Protein AF-W2KHG2-F1 (afdb_monomer)

Solvent-accessible surface area (backbone atoms only — not comparable to full-atom values): 5785 Å² total; per-residue (Å²): 134,86,83,79,80,75,82,76,84,76,80,88,86,81,88,85,93,70,97,40,63,65,64,56,51,54,30,58,75,68,75,44,72,51,58,82,79,72,37,90,54,38,94,74,46,86,51,35,43,76,86,68,66,58,58,51,59,65,42,84,40,82,42,90,99,68,50,78,42,81,41,73,74,55,92,82,61,95,87,65,73,53,121

Secondary structure (DSSP, 8-state):
-----------S------S-HHHHHHHHHTT-PPPTTTSTTGGG-TT-TTTTT----EEEEEETTTEEEEEESS---TT----

Organism: Phytophthora nicotianae (NCBI:txid4792)

Mean predicted aligned error: 12.09 Å

Nearest PDB structures (foldseek):
  6kqp-assembly1_A  TM=9.579E-01  e=5.297E-02  Homo sapiens
  8fbh-assembly1_A  TM=9.342E-01  e=1.031E-01  Mus musculus
  6j9j-assembly1_A  TM=6.490E-01  e=2.229E-02  Homo sapiens
  8fbg-assembly1_A  TM=6.351E-01  e=3.797E-02  Mus musculus
  5lsy-assembly1_A  TM=5.381E-01  e=3.797E-02  Homo sapiens

pLDDT: mean 74.62, std 22.89, range [31.09, 96.81]

Sequence (83 aa):
MKQFKLDAFRIPGTTDSHDSRGNQRQQFFTQTECVLDHCSTGHKCGNQRMQQGVQAALALDSTPGKGIALMADDLIEKGEFVA

Structure (mmCIF, N/CA/C/O backbone):
data_AF-W2KHG2-F1
#
_entry.id   AF-W2KHG2-F1
#
loop_
_atom_site.group_PDB
_atom_site.id
_atom_site.type_symbol
_atom_site.label_atom_id
_atom_site.label_alt_id
_atom_site.label_comp_id
_atom_site.label_asym_id
_atom_site.label_entity_id
_atom_site.label_seq_id
_atom_site.pdbx_PDB_ins_code
_atom_site.Cartn_x
_atom_site.Cartn_y
_atom_site.Cartn_z
_atom_site.occupancy
_atom_site.B_iso_or_equiv
_atom_site.auth_seq_id
_atom_site.auth_comp_id
_atom_site.auth_asym_id
_atom_site.auth_atom_id
_atom_site.pdbx_PDB_model_num
ATOM 1 N N . MET A 1 1 ? 37.021 7.918 9.750 1.00 38.84 1 MET A N 1
ATOM 2 C CA . MET A 1 1 ? 35.621 8.007 9.279 1.00 38.84 1 MET A CA 1
ATOM 3 C C . MET A 1 1 ? 34.932 6.700 9.626 1.00 38.84 1 MET A C 1
ATOM 5 O O . MET A 1 1 ? 35.481 5.653 9.315 1.00 38.84 1 MET A O 1
ATOM 9 N N . LYS A 1 2 ? 33.823 6.735 10.373 1.00 31.38 2 LYS A N 1
ATOM 10 C CA . LYS A 1 2 ? 33.118 5.516 10.795 1.00 31.38 2 LYS A CA 1
ATOM 11 C C . LYS A 1 2 ? 32.237 5.045 9.637 1.00 31.38 2 LYS A C 1
ATOM 13 O O . LYS A 1 2 ? 31.340 5.767 9.219 1.00 31.38 2 LYS A O 1
ATOM 18 N N . GLN A 1 3 ? 32.549 3.868 9.103 1.00 31.09 3 GLN A N 1
ATOM 19 C CA . GLN A 1 3 ? 31.765 3.201 8.071 1.00 31.09 3 GLN A CA 1
ATOM 20 C C . GLN A 1 3 ? 30.427 2.777 8.688 1.00 31.09 3 GLN A C 1
ATOM 22 O O . GLN A 1 3 ? 30.381 1.843 9.488 1.00 31.09 3 GLN A O 1
ATOM 27 N N . PHE A 1 4 ? 29.341 3.469 8.349 1.00 33.03 4 PHE A N 1
ATOM 28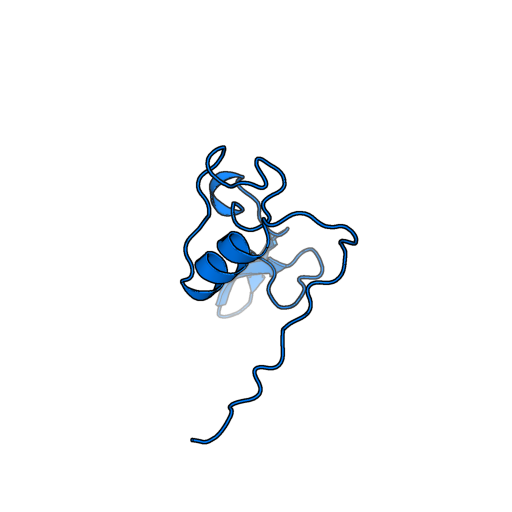 C CA . PHE A 1 4 ? 27.999 3.011 8.689 1.00 33.03 4 PHE A CA 1
ATOM 29 C C . PHE A 1 4 ? 27.641 1.871 7.735 1.00 33.03 4 PHE A C 1
ATOM 31 O O . PHE A 1 4 ? 27.523 2.060 6.524 1.00 33.03 4 PHE A O 1
ATOM 38 N N . LYS A 1 5 ? 27.549 0.659 8.281 1.00 33.75 5 LYS A N 1
ATOM 39 C CA . LYS A 1 5 ? 27.084 -0.520 7.558 1.00 33.75 5 LYS A CA 1
ATOM 40 C C . LYS A 1 5 ? 25.569 -0.373 7.413 1.00 33.75 5 LYS A C 1
ATOM 42 O O . LYS A 1 5 ? 24.844 -0.484 8.391 1.00 33.75 5 LYS A O 1
ATOM 47 N N . LEU A 1 6 ? 25.121 -0.004 6.216 1.00 45.69 6 LEU A N 1
ATOM 48 C CA . LEU A 1 6 ? 23.703 0.090 5.886 1.00 45.69 6 LEU A CA 1
ATOM 49 C C . LEU A 1 6 ? 23.194 -1.325 5.615 1.00 45.69 6 LEU A C 1
ATOM 51 O O . LEU A 1 6 ? 23.542 -1.927 4.597 1.00 45.69 6 LEU A O 1
ATOM 55 N N . ASP A 1 7 ? 22.404 -1.857 6.541 1.00 33.94 7 ASP A N 1
ATOM 56 C CA . ASP A 1 7 ? 21.711 -3.125 6.350 1.00 33.94 7 ASP A CA 1
ATOM 57 C C . ASP A 1 7 ? 20.705 -2.960 5.206 1.00 33.94 7 ASP A C 1
ATOM 59 O O . ASP A 1 7 ? 19.708 -2.243 5.298 1.00 33.94 7 ASP A O 1
ATOM 63 N N . ALA A 1 8 ? 21.021 -3.574 4.067 1.00 43.69 8 ALA A N 1
ATOM 64 C CA . ALA 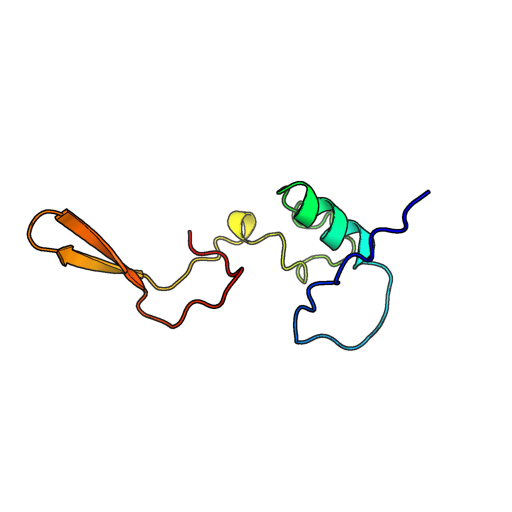A 1 8 ? 20.178 -3.540 2.887 1.00 43.69 8 ALA A CA 1
ATOM 65 C C . ALA A 1 8 ? 18.881 -4.309 3.168 1.00 43.69 8 ALA A C 1
ATOM 67 O O . ALA A 1 8 ? 18.899 -5.532 3.309 1.00 43.69 8 ALA A O 1
ATOM 68 N N . PHE A 1 9 ? 17.750 -3.602 3.203 1.00 44.72 9 PHE A N 1
ATOM 69 C CA . PHE A 1 9 ? 16.436 -4.234 3.222 1.00 44.72 9 PHE A CA 1
ATOM 70 C C . PHE A 1 9 ? 16.254 -5.010 1.907 1.00 44.72 9 PHE A C 1
ATOM 72 O O . PHE A 1 9 ? 16.274 -4.440 0.811 1.00 44.72 9 PHE A O 1
ATOM 79 N N . ARG A 1 10 ? 16.187 -6.339 2.009 1.00 36.97 10 ARG A N 1
ATOM 80 C CA . ARG A 1 10 ? 16.064 -7.255 0.873 1.00 36.97 10 ARG A CA 1
ATOM 81 C C . ARG A 1 10 ? 14.584 -7.436 0.561 1.00 36.97 10 ARG A C 1
ATOM 83 O O . ARG A 1 10 ? 13.892 -8.112 1.309 1.00 36.97 10 ARG A O 1
ATOM 90 N N . ILE A 1 11 ? 14.125 -6.866 -0.551 1.00 42.31 11 ILE A N 1
ATOM 91 C CA . ILE A 1 11 ? 12.829 -7.228 -1.137 1.00 42.31 11 ILE A CA 1
ATOM 92 C C . ILE A 1 11 ? 12.962 -8.677 -1.650 1.00 42.31 11 ILE A C 1
ATOM 94 O O . ILE A 1 11 ? 13.880 -8.939 -2.441 1.00 42.31 11 ILE A O 1
ATOM 98 N N . PRO A 1 12 ? 12.142 -9.638 -1.190 1.00 31.80 12 PRO A N 1
ATOM 99 C CA . PRO A 1 12 ? 12.150 -10.989 -1.736 1.00 31.80 12 PRO A CA 1
ATOM 100 C C . PRO A 1 12 ? 11.551 -10.961 -3.150 1.00 31.80 12 PRO A C 1
ATOM 102 O O . PRO A 1 12 ? 10.500 -10.364 -3.349 1.00 31.80 12 PRO A O 1
ATOM 105 N N . GLY A 1 13 ? 12.195 -11.614 -4.129 1.00 37.19 13 GLY A N 1
ATOM 106 C CA . GLY A 1 13 ? 11.459 -12.084 -5.313 1.00 37.19 13 GLY A CA 1
ATOM 107 C C . GLY A 1 13 ? 11.986 -11.835 -6.728 1.00 37.19 13 GLY A C 1
ATOM 108 O O . GLY A 1 13 ? 11.270 -12.213 -7.643 1.00 37.19 13 GLY A O 1
ATOM 109 N N . THR A 1 14 ? 13.176 -11.280 -6.998 1.00 40.06 14 THR A N 1
ATOM 110 C CA . THR A 1 14 ? 13.650 -11.207 -8.404 1.00 40.06 14 THR A CA 1
ATOM 111 C C . THR A 1 14 ? 15.143 -11.494 -8.571 1.00 40.06 14 THR A C 1
ATOM 113 O O . THR A 1 14 ? 16.015 -10.718 -8.174 1.00 40.06 14 THR A O 1
ATOM 116 N N . THR A 1 15 ? 15.442 -12.650 -9.165 1.00 43.84 15 THR A N 1
ATOM 117 C CA . THR A 1 15 ? 16.734 -12.967 -9.781 1.00 43.84 15 THR A CA 1
ATOM 118 C C . THR A 1 15 ? 16.803 -12.358 -11.187 1.00 43.84 15 THR A C 1
ATOM 120 O O . THR A 1 15 ? 15.806 -12.333 -11.901 1.00 43.84 15 THR A O 1
ATOM 123 N N . ASP A 1 16 ? 18.005 -11.898 -11.541 1.00 36.19 16 ASP A N 1
ATOM 124 C CA . ASP A 1 16 ? 18.500 -11.453 -12.857 1.00 36.19 16 ASP A CA 1
ATOM 125 C C . ASP A 1 16 ? 18.377 -9.970 -13.286 1.00 36.19 16 ASP A C 1
ATOM 127 O O . ASP A 1 16 ? 17.431 -9.500 -13.906 1.00 36.19 16 ASP A O 1
ATOM 131 N N . SER A 1 17 ? 19.450 -9.242 -12.940 1.00 54.00 17 SER A N 1
ATOM 132 C CA . SER A 1 17 ? 20.418 -8.608 -13.860 1.00 54.00 17 SER A CA 1
ATOM 133 C C . SER A 1 17 ? 19.923 -7.806 -15.076 1.00 54.00 17 SER A C 1
ATOM 135 O O . SER A 1 17 ? 19.909 -8.316 -16.185 1.00 54.00 17 SER A O 1
ATOM 137 N N . HIS A 1 18 ? 19.690 -6.504 -14.896 1.00 42.22 18 HIS A N 1
ATOM 138 C CA . HIS A 1 18 ? 20.339 -5.397 -15.628 1.00 42.22 18 HIS A CA 1
ATOM 139 C C . HIS A 1 18 ? 20.025 -4.085 -14.869 1.00 42.22 18 HIS A C 1
ATOM 141 O O . HIS A 1 18 ? 19.135 -4.049 -14.020 1.00 42.22 18 HIS A O 1
ATOM 147 N N . ASP A 1 19 ? 20.843 -3.050 -15.040 1.00 46.12 19 ASP A N 1
ATOM 148 C CA . ASP A 1 19 ? 20.976 -1.874 -14.164 1.00 46.12 19 ASP A CA 1
ATOM 149 C C . ASP A 1 19 ? 19.749 -0.930 -14.105 1.00 46.12 19 ASP A C 1
ATOM 151 O O . ASP A 1 19 ? 19.736 0.175 -14.639 1.00 46.12 19 ASP A O 1
ATOM 155 N N . SER A 1 20 ? 18.682 -1.371 -13.440 1.00 48.34 20 SER A N 1
ATOM 156 C CA . SER A 1 20 ? 17.485 -0.559 -13.161 1.00 48.34 20 SER A CA 1
ATOM 157 C C . SER A 1 20 ? 17.201 -0.418 -11.659 1.00 48.34 20 SER A C 1
ATOM 159 O O . SER A 1 20 ? 16.349 0.361 -11.231 1.00 48.34 20 SER A O 1
ATOM 161 N N . ARG A 1 21 ? 17.961 -1.152 -10.836 1.00 49.84 21 ARG A N 1
ATOM 162 C CA . ARG A 1 21 ? 17.837 -1.174 -9.371 1.00 49.84 21 ARG A CA 1
ATOM 163 C C . ARG A 1 21 ? 18.331 0.120 -8.723 1.00 49.84 21 ARG A C 1
ATOM 165 O O . ARG A 1 21 ? 17.851 0.467 -7.649 1.00 49.84 21 ARG A O 1
ATOM 172 N N . GLY A 1 22 ? 19.281 0.823 -9.347 1.00 49.59 22 GLY A N 1
ATOM 173 C CA . GLY A 1 22 ? 19.859 2.059 -8.810 1.00 49.59 22 GLY A CA 1
ATOM 174 C C . GLY A 1 22 ? 18.846 3.202 -8.734 1.00 49.59 22 GLY A C 1
ATOM 175 O O . GLY A 1 22 ? 18.665 3.788 -7.669 1.00 49.59 22 GLY A O 1
ATOM 176 N N . ASN A 1 23 ? 18.130 3.460 -9.834 1.00 50.44 23 ASN A N 1
ATOM 177 C CA . ASN A 1 23 ? 17.141 4.539 -9.911 1.00 50.44 23 ASN A CA 1
ATOM 178 C C . ASN A 1 23 ? 15.909 4.248 -9.032 1.00 50.44 23 ASN A C 1
ATOM 180 O O . ASN A 1 23 ? 15.465 5.113 -8.283 1.00 50.44 23 ASN A O 1
ATOM 184 N N . GLN A 1 24 ? 15.426 2.997 -9.027 1.00 52.78 24 GLN A N 1
ATOM 185 C CA . GLN A 1 24 ? 14.332 2.576 -8.143 1.00 52.78 24 GLN A CA 1
ATOM 186 C C . GLN A 1 24 ? 14.685 2.727 -6.660 1.00 52.78 24 GLN A C 1
ATOM 188 O O . GLN A 1 24 ? 13.873 3.219 -5.883 1.00 52.78 24 GLN A O 1
ATOM 193 N N . ARG A 1 25 ? 15.904 2.338 -6.254 1.00 58.59 25 ARG A N 1
ATOM 194 C CA . ARG A 1 25 ? 16.340 2.487 -4.859 1.00 58.59 25 ARG A CA 1
ATOM 195 C C . ARG A 1 25 ? 16.419 3.952 -4.453 1.00 58.59 25 ARG A C 1
ATOM 197 O O . ARG A 1 25 ? 15.905 4.292 -3.397 1.00 58.59 25 ARG A O 1
ATOM 204 N N . GLN A 1 26 ? 17.029 4.812 -5.271 1.00 59.25 26 GLN A N 1
ATOM 205 C CA . GLN A 1 26 ? 17.170 6.237 -4.947 1.00 59.25 26 GLN A CA 1
ATOM 206 C C . GLN A 1 26 ? 15.817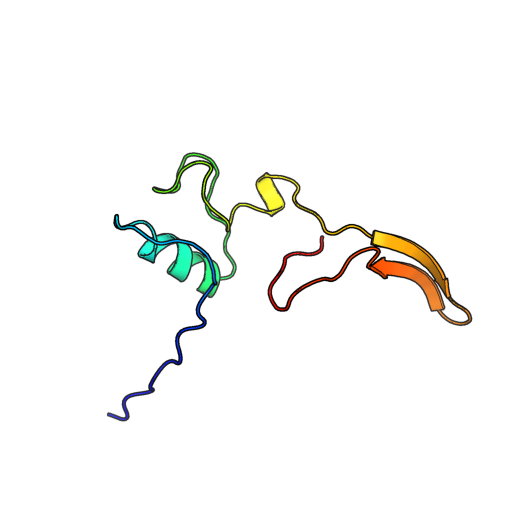 6.933 -4.783 1.00 59.25 26 GLN A C 1
ATOM 208 O O . GLN A 1 26 ? 15.620 7.634 -3.796 1.00 59.25 26 GLN A O 1
ATOM 213 N N . GLN A 1 27 ? 14.871 6.688 -5.691 1.00 56.66 27 GLN A N 1
ATOM 214 C CA . GLN A 1 27 ? 13.549 7.314 -5.626 1.00 56.66 27 GLN A CA 1
ATOM 215 C C . GLN A 1 27 ? 12.704 6.784 -4.458 1.00 56.66 27 GLN A C 1
ATOM 217 O O . GLN A 1 27 ? 11.974 7.545 -3.825 1.00 56.66 27 GLN A O 1
ATOM 222 N N . PHE A 1 28 ? 12.888 5.514 -4.080 1.00 63.00 28 PHE A N 1
ATOM 223 C CA . PHE A 1 28 ? 12.302 4.973 -2.853 1.00 63.00 28 PHE A CA 1
ATOM 224 C C . PHE A 1 28 ? 12.841 5.684 -1.598 1.00 63.00 28 PHE A C 1
ATOM 226 O O . PHE A 1 28 ? 12.076 5.988 -0.685 1.00 63.00 28 PHE A O 1
ATOM 233 N N . PHE A 1 29 ? 14.140 6.013 -1.553 1.00 71.00 29 PHE A N 1
ATOM 234 C CA . PHE A 1 29 ? 14.731 6.755 -0.429 1.00 71.00 29 PHE A CA 1
ATOM 235 C C . PHE A 1 29 ? 14.225 8.199 -0.320 1.00 71.00 29 PHE A C 1
ATOM 237 O O . PHE A 1 29 ? 14.147 8.723 0.790 1.00 71.00 29 PHE A O 1
ATOM 244 N N . THR A 1 30 ? 13.871 8.840 -1.436 1.00 81.56 30 THR A N 1
ATOM 245 C CA . THR A 1 30 ? 13.331 10.210 -1.443 1.00 81.56 30 THR A CA 1
ATOM 246 C C . THR A 1 30 ? 11.809 10.264 -1.340 1.00 81.56 30 THR A C 1
ATOM 248 O O . THR A 1 30 ? 11.251 11.357 -1.387 1.00 81.56 30 THR A O 1
ATOM 251 N N . GLN A 1 31 ? 11.134 9.114 -1.198 1.00 86.25 31 GLN A N 1
ATOM 252 C CA . GLN A 1 31 ? 9.667 9.008 -1.217 1.00 86.25 31 GLN A CA 1
ATOM 253 C C . GLN A 1 31 ? 9.055 9.636 -2.484 1.00 86.25 31 GLN A C 1
ATOM 255 O O . GLN A 1 31 ? 8.025 10.301 -2.438 1.00 86.25 31 GLN A O 1
ATOM 260 N N . THR A 1 32 ? 9.722 9.464 -3.626 1.00 88.25 32 THR A N 1
ATOM 261 C CA . THR A 1 32 ? 9.287 9.978 -4.932 1.00 88.25 32 THR A CA 1
ATOM 262 C C . THR A 1 32 ? 8.919 8.803 -5.828 1.00 88.25 32 THR A C 1
ATOM 264 O O . THR A 1 32 ? 9.671 7.833 -5.890 1.00 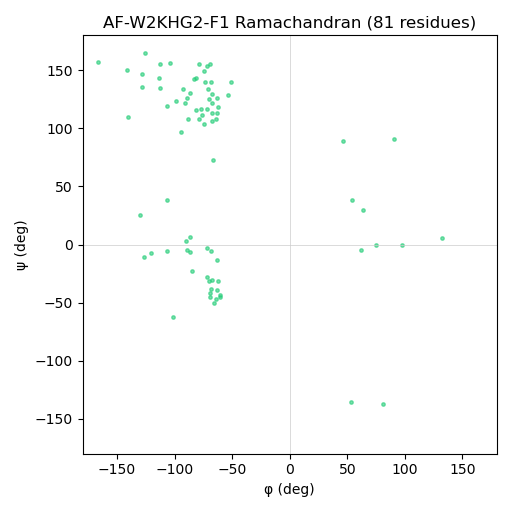88.25 32 THR A O 1
ATOM 267 N N . GLU A 1 33 ? 7.790 8.860 -6.534 1.00 90.31 33 GLU A N 1
ATOM 268 C CA . GLU A 1 33 ? 7.449 7.819 -7.508 1.00 90.31 33 GLU A CA 1
ATOM 269 C C . GLU A 1 33 ? 8.281 7.926 -8.789 1.00 90.31 33 GLU A C 1
ATOM 271 O O . GLU A 1 33 ? 8.637 9.014 -9.247 1.00 90.31 33 GLU A O 1
ATOM 276 N N . CYS A 1 34 ? 8.522 6.776 -9.418 1.00 90.00 34 CYS A N 1
ATOM 277 C CA . CYS A 1 34 ? 8.943 6.750 -10.812 1.00 90.00 34 CYS A CA 1
ATOM 278 C C . CYS A 1 34 ? 7.785 7.222 -11.691 1.00 90.00 34 CYS A C 1
ATOM 280 O O . CYS A 1 34 ? 6.660 6.785 -11.490 1.00 90.00 34 CYS A O 1
ATOM 282 N N . VAL A 1 35 ? 8.045 8.016 -12.727 1.00 90.12 35 VAL A N 1
ATOM 283 C CA . VAL A 1 35 ? 7.010 8.319 -13.729 1.00 90.12 35 VAL A CA 1
ATOM 284 C C . VAL A 1 35 ? 6.781 7.085 -14.613 1.00 90.12 35 VAL A C 1
ATOM 286 O O . VAL A 1 35 ? 7.743 6.381 -14.960 1.00 90.12 35 VAL A O 1
ATOM 289 N N . LEU A 1 36 ? 5.518 6.798 -14.945 1.00 86.44 36 LEU A N 1
ATOM 290 C CA . LEU A 1 36 ? 5.138 5.759 -15.907 1.00 86.44 36 LEU A CA 1
ATOM 291 C C . LEU A 1 36 ? 5.923 5.937 -17.218 1.00 86.44 36 LEU A C 1
ATOM 293 O O . LEU A 1 36 ? 6.172 7.061 -17.637 1.00 86.44 36 LEU A O 1
ATOM 297 N N . ASP A 1 37 ? 6.376 4.842 -17.826 1.00 85.50 37 ASP A N 1
ATOM 298 C CA . ASP A 1 37 ? 7.122 4.812 -19.102 1.00 85.50 37 ASP A CA 1
ATOM 299 C C . ASP A 1 37 ? 8.479 5.542 -19.149 1.00 85.50 37 ASP A C 1
ATOM 301 O O . ASP A 1 37 ? 9.224 5.402 -20.117 1.00 85.50 37 ASP A O 1
ATOM 305 N N . HIS A 1 38 ? 8.868 6.239 -18.081 1.00 86.00 38 HIS A N 1
ATOM 306 C CA . HIS A 1 38 ? 10.144 6.957 -17.985 1.00 86.00 38 HIS A CA 1
ATOM 307 C C . HIS A 1 38 ? 11.165 6.275 -17.060 1.00 86.00 38 HIS A C 1
ATOM 309 O O . HIS A 1 38 ? 12.320 6.696 -16.978 1.00 86.00 38 HIS A O 1
ATOM 315 N N . CYS A 1 39 ? 10.771 5.207 -16.360 1.00 84.94 39 CYS A N 1
ATOM 316 C CA . CYS A 1 39 ? 11.699 4.363 -15.611 1.00 84.94 39 CYS A CA 1
ATOM 317 C C . CYS A 1 39 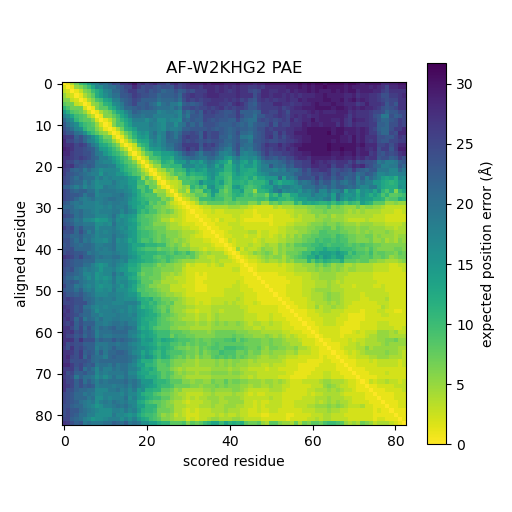? 12.346 3.322 -16.531 1.00 84.94 39 CYS A C 1
ATOM 319 O O . CYS A 1 39 ? 11.667 2.713 -17.351 1.00 84.94 39 CYS A O 1
ATOM 321 N N . SER A 1 40 ? 13.630 3.013 -16.331 1.00 83.81 40 SER A N 1
ATOM 322 C CA . SER A 1 40 ? 14.329 1.967 -17.098 1.00 83.81 40 SER A CA 1
ATOM 323 C C . SER A 1 40 ? 13.761 0.553 -16.894 1.00 83.81 40 SER A C 1
ATOM 325 O O . SER A 1 40 ? 14.070 -0.345 -17.668 1.00 83.81 40 SER A O 1
ATOM 327 N N . THR A 1 41 ? 12.911 0.352 -15.879 1.00 79.81 41 THR A N 1
ATOM 328 C CA . THR A 1 41 ? 12.127 -0.887 -15.686 1.00 79.81 41 THR A CA 1
ATOM 329 C C . THR A 1 41 ? 10.765 -0.888 -16.390 1.00 79.81 41 THR A C 1
ATOM 331 O O . THR A 1 41 ? 10.071 -1.907 -16.359 1.00 79.81 41 THR A O 1
ATOM 334 N N . GLY A 1 42 ? 10.367 0.222 -17.021 1.00 77.38 42 GLY A N 1
ATOM 335 C CA . GLY A 1 42 ? 9.054 0.394 -17.645 1.00 77.38 42 GLY A CA 1
ATOM 336 C C . GLY A 1 42 ? 7.910 0.080 -16.676 1.00 77.38 42 GLY A C 1
ATOM 337 O O . GLY A 1 42 ? 7.965 0.446 -15.501 1.00 77.38 42 GLY A O 1
ATOM 338 N N . HIS A 1 43 ? 6.912 -0.668 -17.155 1.00 76.44 43 HIS A N 1
ATOM 339 C CA . HIS A 1 43 ? 5.751 -1.111 -16.368 1.00 76.44 43 HIS A CA 1
ATOM 340 C C . HIS A 1 43 ? 6.065 -2.138 -15.264 1.00 76.44 43 HIS A C 1
ATOM 342 O O . HIS A 1 43 ? 5.177 -2.495 -14.497 1.00 76.44 43 HIS A O 1
ATOM 348 N N . LYS A 1 44 ? 7.306 -2.634 -15.154 1.00 81.06 44 LYS A N 1
ATOM 349 C CA . LYS A 1 44 ? 7.714 -3.553 -14.072 1.00 81.06 44 LYS A 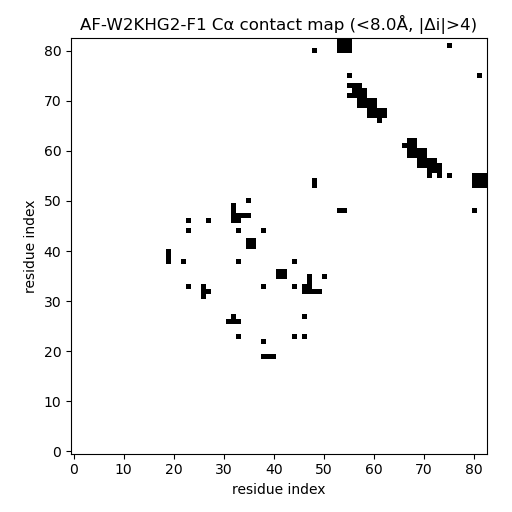CA 1
ATOM 350 C C . LYS A 1 44 ? 8.173 -2.814 -12.809 1.00 81.06 44 LYS A C 1
ATOM 352 O O . LYS A 1 44 ? 8.713 -3.432 -11.891 1.00 81.06 44 LYS A O 1
ATOM 357 N N . CYS A 1 45 ? 8.029 -1.491 -12.766 1.00 85.94 45 CYS A N 1
ATOM 358 C CA . CYS A 1 45 ? 8.447 -0.696 -11.625 1.00 85.94 45 CYS A CA 1
ATOM 359 C C . CYS A 1 45 ? 7.454 -0.807 -10.462 1.00 85.94 45 CYS A C 1
ATOM 361 O O . CYS A 1 45 ? 6.332 -0.322 -10.551 1.00 85.94 45 CYS A O 1
ATOM 363 N N . GLY A 1 46 ? 7.898 -1.355 -9.328 1.00 85.06 46 GLY A N 1
ATOM 364 C CA . GLY A 1 46 ? 7.095 -1.398 -8.098 1.00 85.06 46 GLY A CA 1
ATOM 365 C C . GLY A 1 46 ? 6.921 -0.042 -7.392 1.00 85.06 46 GLY A C 1
ATOM 366 O O . GLY A 1 46 ? 6.240 0.027 -6.376 1.00 85.06 46 GLY A O 1
ATOM 367 N N . ASN A 1 47 ? 7.537 1.034 -7.899 1.00 89.88 47 ASN A N 1
ATOM 368 C CA . ASN A 1 47 ? 7.465 2.397 -7.350 1.00 89.88 47 ASN A CA 1
ATOM 369 C C . ASN A 1 47 ? 6.581 3.324 -8.215 1.00 89.88 47 ASN A C 1
ATOM 371 O O . ASN A 1 47 ? 6.936 4.473 -8.469 1.00 89.88 47 ASN A O 1
ATOM 375 N N . GLN A 1 48 ? 5.484 2.775 -8.742 1.00 90.81 48 GLN A N 1
ATOM 376 C CA . GLN A 1 48 ? 4.472 3.453 -9.572 1.00 90.81 48 GLN A CA 1
ATOM 377 C C . GLN A 1 48 ? 3.052 3.180 -9.033 1.00 90.81 48 GLN A C 1
ATOM 379 O O . GLN A 1 48 ? 2.084 3.149 -9.788 1.00 90.81 48 GLN A O 1
ATOM 384 N N . ARG A 1 49 ? 2.929 2.889 -7.731 1.00 91.00 49 ARG A N 1
ATOM 385 C CA . ARG A 1 49 ? 1.717 2.315 -7.123 1.00 91.00 49 ARG A CA 1
ATOM 386 C C . ARG A 1 49 ? 0.550 3.303 -7.123 1.00 91.00 49 ARG A C 1
ATOM 388 O O . ARG A 1 49 ? -0.565 2.890 -7.426 1.00 91.00 49 ARG A O 1
ATOM 395 N N . MET A 1 50 ? 0.803 4.592 -6.886 1.00 92.56 50 MET A N 1
ATOM 396 C CA . MET A 1 50 ? -0.226 5.635 -6.945 1.00 92.56 50 MET A CA 1
ATOM 397 C C . MET A 1 50 ? -0.705 5.867 -8.379 1.00 92.56 50 MET A C 1
ATOM 399 O O . MET A 1 50 ? -1.907 5.902 -8.624 1.00 92.56 50 MET A O 1
ATOM 403 N N . GLN A 1 51 ? 0.215 5.956 -9.348 1.00 92.31 51 GLN A N 1
ATOM 404 C CA . GLN A 1 51 ? -0.141 6.079 -10.772 1.00 92.31 51 GLN A CA 1
ATOM 405 C C . GLN A 1 51 ? -0.925 4.869 -11.305 1.00 92.31 51 GLN A C 1
ATOM 407 O O . GLN A 1 51 ? -1.749 5.021 -12.203 1.00 92.31 51 GLN A O 1
ATOM 412 N N . GLN A 1 52 ? -0.676 3.675 -10.761 1.00 90.06 52 GLN A N 1
ATOM 413 C CA . GLN A 1 52 ? -1.370 2.437 -11.128 1.00 90.06 52 GLN A CA 1
ATOM 414 C C . GLN A 1 52 ? -2.673 2.207 -10.344 1.00 90.06 52 GLN A C 1
ATOM 416 O O . GLN A 1 52 ? -3.392 1.258 -10.651 1.00 90.06 52 GLN A O 1
ATOM 421 N N . GLY A 1 53 ? -2.984 3.037 -9.342 1.00 91.12 53 GLY A N 1
ATOM 422 C CA . GLY A 1 53 ? -4.156 2.848 -8.484 1.00 91.12 53 GLY A CA 1
ATOM 423 C C . GLY A 1 53 ? -4.104 1.561 -7.654 1.00 91.12 53 GLY A C 1
ATOM 424 O O . GLY A 1 53 ? -5.142 0.964 -7.378 1.00 91.12 53 GLY A O 1
ATOM 425 N N . VAL A 1 54 ? -2.903 1.098 -7.292 1.00 91.12 54 VAL A N 1
ATOM 426 C CA . VAL A 1 54 ? -2.735 -0.063 -6.410 1.00 91.12 54 VAL A CA 1
ATOM 427 C C . VAL A 1 54 ? -3.235 0.312 -5.019 1.00 91.12 54 VAL A C 1
ATOM 429 O O . VAL A 1 54 ? -2.804 1.319 -4.468 1.00 91.12 54 VAL A O 1
ATOM 432 N N . GLN A 1 55 ? -4.100 -0.515 -4.443 1.00 93.19 55 GLN A N 1
ATOM 433 C CA . GLN A 1 55 ? -4.664 -0.326 -3.108 1.00 93.19 55 GLN A CA 1
ATOM 434 C C . GLN A 1 55 ? -4.782 -1.676 -2.396 1.00 93.19 55 GLN A C 1
ATOM 436 O O . GLN A 1 55 ? -4.971 -2.709 -3.044 1.00 93.19 55 GLN A O 1
ATOM 441 N N . ALA A 1 56 ? -4.683 -1.665 -1.071 1.00 93.88 56 ALA A N 1
ATOM 442 C CA . ALA A 1 56 ? -4.994 -2.809 -0.231 1.00 93.88 56 ALA A CA 1
ATOM 443 C C . ALA A 1 56 ? -6.510 -3.054 -0.196 1.00 93.88 56 ALA A C 1
ATOM 445 O O . ALA A 1 56 ? -7.313 -2.131 -0.356 1.00 93.88 56 ALA A O 1
ATOM 446 N N . ALA A 1 57 ? -6.904 -4.302 0.051 1.00 94.31 57 ALA A N 1
ATOM 447 C CA . ALA A 1 57 ? -8.292 -4.646 0.320 1.00 94.31 57 ALA A CA 1
ATOM 448 C C . ALA A 1 57 ? -8.686 -4.133 1.715 1.00 94.31 57 ALA A C 1
ATOM 450 O O . ALA A 1 57 ? -8.105 -4.549 2.723 1.00 94.31 57 ALA A O 1
ATOM 451 N N . LEU A 1 58 ? -9.644 -3.203 1.762 1.00 95.50 58 LEU A N 1
ATOM 452 C CA . LEU A 1 58 ? -10.143 -2.593 2.992 1.00 95.50 58 LEU A CA 1
ATOM 453 C C . LEU A 1 58 ? -11.675 -2.675 3.057 1.00 95.50 58 LEU A C 1
ATOM 455 O O . LEU A 1 58 ? -12.350 -2.291 2.098 1.00 95.50 58 LEU A O 1
ATOM 459 N N . ALA A 1 59 ? -12.211 -3.045 4.218 1.00 95.12 59 ALA A N 1
ATOM 460 C CA . ALA A 1 59 ? -13.636 -2.976 4.525 1.00 95.12 59 ALA A CA 1
ATOM 461 C C . ALA A 1 59 ? -13.972 -1.796 5.434 1.00 95.12 59 ALA A C 1
ATOM 463 O O . ALA A 1 59 ? -13.154 -1.321 6.224 1.00 95.12 59 ALA A O 1
ATOM 464 N N . LEU A 1 60 ? -15.231 -1.365 5.362 1.00 96.44 60 LEU A N 1
ATOM 465 C CA . LEU A 1 60 ? -15.814 -0.437 6.323 1.00 96.44 60 LEU A CA 1
ATOM 466 C C . LEU A 1 60 ? -16.367 -1.208 7.522 1.00 96.44 60 LEU A C 1
ATOM 468 O O . LEU A 1 60 ? -17.164 -2.129 7.354 1.00 96.44 60 LEU A O 1
ATOM 472 N N . ASP A 1 61 ? -16.007 -0.770 8.723 1.00 96.19 61 ASP A N 1
ATOM 473 C CA . ASP A 1 61 ? -16.541 -1.300 9.977 1.00 96.19 61 ASP A CA 1
ATOM 474 C C . ASP A 1 61 ? -17.067 -0.177 10.880 1.00 96.19 61 ASP A C 1
ATOM 476 O O . ASP A 1 61 ? -16.531 0.929 10.907 1.00 96.19 61 ASP A O 1
ATOM 480 N N . SER A 1 62 ? -18.121 -0.457 11.647 1.00 96.25 62 SER A N 1
ATOM 481 C CA . SER A 1 62 ? -18.635 0.463 12.663 1.00 96.25 62 SER A CA 1
ATOM 482 C C . SER A 1 62 ? -18.032 0.110 14.018 1.00 96.25 62 SER A C 1
ATOM 484 O O . SER A 1 62 ? -18.553 -0.733 14.748 1.00 96.25 62 SER A O 1
ATOM 486 N N . THR A 1 63 ? -16.971 0.812 14.403 1.00 94.25 63 THR A N 1
ATOM 487 C CA . THR A 1 63 ? -16.258 0.550 15.652 1.00 94.25 63 THR A CA 1
ATOM 488 C C . THR A 1 63 ? -16.823 1.388 16.815 1.00 94.25 63 THR A C 1
ATOM 490 O O . THR A 1 63 ? -16.789 2.627 16.768 1.00 94.25 63 THR A O 1
ATOM 493 N N . PRO A 1 64 ? -17.289 0.756 17.915 1.00 95.31 64 PRO A N 1
ATOM 494 C CA . PRO A 1 64 ? -17.807 1.466 19.084 1.00 95.31 64 PRO A CA 1
ATOM 495 C C . PRO A 1 64 ? -16.824 2.512 19.627 1.00 95.31 64 PRO A C 1
ATOM 497 O O . PRO A 1 64 ? -15.649 2.228 19.856 1.00 95.31 64 PRO A O 1
ATOM 500 N N . GLY A 1 65 ? -17.308 3.742 19.821 1.00 96.81 65 GLY A N 1
ATOM 501 C CA . GLY A 1 65 ? -16.501 4.865 20.313 1.00 96.81 65 GLY A CA 1
ATOM 502 C C . GLY A 1 65 ? -15.532 5.483 19.295 1.00 96.81 65 GLY A C 1
ATOM 503 O O . GLY A 1 65 ? -14.845 6.438 19.646 1.00 96.81 65 GLY A O 1
ATOM 504 N N . LYS A 1 66 ? -15.472 4.978 18.053 1.00 94.38 66 LYS A N 1
ATOM 505 C CA . LYS A 1 66 ? -14.584 5.492 16.990 1.00 94.38 66 LYS A CA 1
ATOM 506 C C . LYS A 1 66 ? -15.304 5.844 15.684 1.00 94.38 66 LYS A C 1
ATOM 508 O O . LYS A 1 66 ? -14.709 6.492 14.831 1.00 94.38 66 LYS A O 1
ATOM 513 N N . GLY A 1 67 ? -16.576 5.472 15.544 1.00 96.12 67 GLY A N 1
ATOM 514 C CA . GLY A 1 67 ? -17.357 5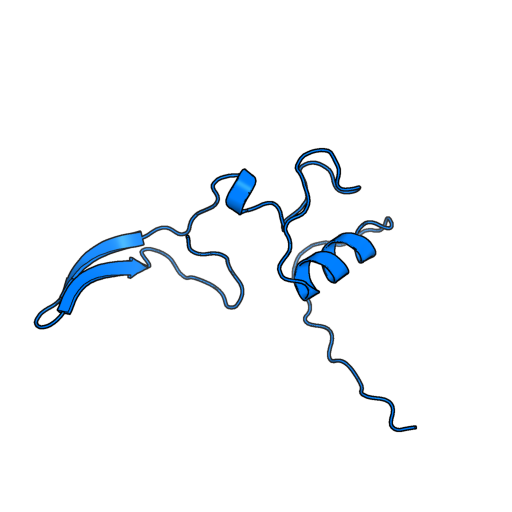.736 14.336 1.00 96.12 67 GLY A CA 1
ATOM 515 C C . GLY A 1 67 ? -17.066 4.704 13.251 1.00 96.12 67 GLY A C 1
ATOM 516 O O . GLY A 1 67 ? -16.992 3.515 13.547 1.00 96.12 67 GLY A O 1
ATOM 517 N N . ILE A 1 68 ? -16.925 5.157 12.004 1.00 96.69 68 ILE A N 1
ATOM 518 C CA . ILE A 1 68 ? -16.629 4.287 10.860 1.00 96.69 68 ILE A CA 1
ATOM 519 C C . ILE A 1 68 ? -15.110 4.157 10.707 1.00 96.69 68 ILE A C 1
ATOM 521 O O . ILE A 1 68 ? -14.406 5.162 10.612 1.00 96.69 68 ILE A O 1
ATOM 525 N N . ALA A 1 69 ? -14.620 2.924 10.676 1.00 95.25 69 ALA A N 1
ATOM 526 C CA . ALA A 1 69 ? -13.223 2.564 10.495 1.00 95.25 69 ALA A CA 1
ATOM 527 C C . ALA A 1 69 ? -13.008 1.863 9.147 1.00 95.25 69 ALA A C 1
ATOM 529 O O . ALA A 1 69 ? 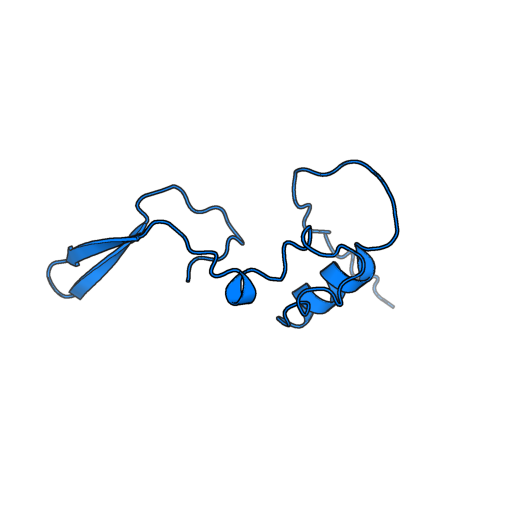-13.924 1.244 8.608 1.00 95.25 69 ALA A O 1
ATOM 530 N N . LEU A 1 70 ? -11.777 1.943 8.636 1.00 95.50 70 LEU A N 1
ATOM 531 C CA . LEU A 1 70 ? -11.287 1.083 7.563 1.00 95.50 70 LEU A CA 1
ATOM 532 C C . LEU A 1 70 ? -10.468 -0.046 8.187 1.00 95.50 70 LEU A C 1
ATOM 534 O O . LEU A 1 70 ? -9.519 0.218 8.929 1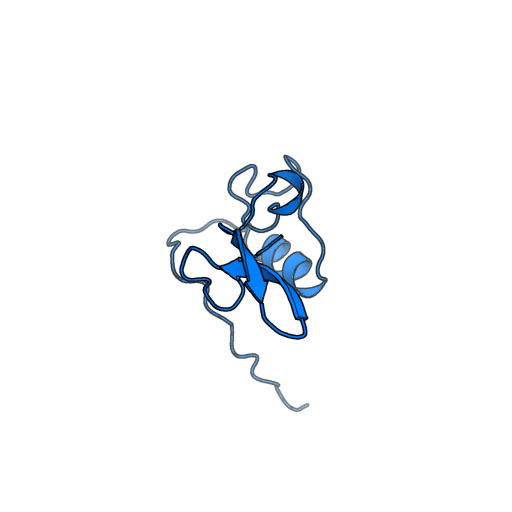.00 95.50 70 LEU A O 1
ATOM 538 N N . MET A 1 71 ? -10.847 -1.284 7.898 1.00 94.75 71 MET A N 1
ATOM 539 C CA . MET A 1 71 ? -10.195 -2.495 8.387 1.00 94.75 71 MET A CA 1
ATOM 540 C C . MET A 1 71 ? -9.546 -3.229 7.219 1.00 94.75 71 MET A C 1
ATOM 542 O O . MET A 1 71 ? -10.099 -3.237 6.126 1.00 94.75 71 MET A O 1
ATOM 546 N N . ALA A 1 72 ? -8.380 -3.834 7.440 1.00 95.31 72 ALA A N 1
ATOM 547 C CA . ALA A 1 72 ? -7.743 -4.667 6.425 1.00 95.31 72 ALA A CA 1
ATOM 548 C C . ALA A 1 72 ? -8.535 -5.968 6.237 1.00 95.31 72 ALA A C 1
ATOM 550 O O . ALA A 1 72 ? -8.751 -6.690 7.212 1.00 95.31 72 ALA A O 1
ATOM 551 N N . ASP A 1 73 ? -8.937 -6.251 4.999 1.00 95.38 73 ASP A N 1
ATOM 552 C CA . ASP A 1 73 ? -9.624 -7.499 4.638 1.00 95.38 73 ASP A CA 1
ATOM 553 C C . ASP A 1 73 ? -8.643 -8.637 4.341 1.00 95.38 73 ASP A C 1
ATOM 555 O O . ASP A 1 73 ? -8.990 -9.807 4.485 1.00 95.38 73 ASP A O 1
ATOM 559 N N . ASP A 1 74 ? -7.404 -8.285 3.992 1.00 94.50 74 ASP A N 1
ATOM 560 C CA . ASP A 1 74 ? -6.302 -9.207 3.726 1.00 94.50 74 ASP A CA 1
ATOM 561 C C . ASP A 1 74 ? -5.070 -8.873 4.585 1.00 94.50 74 ASP A C 1
ATOM 563 O O . ASP A 1 74 ? -4.949 -7.792 5.171 1.00 94.50 74 ASP A O 1
ATOM 567 N N . LEU A 1 75 ? -4.126 -9.819 4.665 1.00 95.31 75 LEU A N 1
ATOM 568 C CA . LEU A 1 75 ? -2.835 -9.599 5.319 1.00 95.31 75 LEU A CA 1
ATOM 569 C C . LEU A 1 75 ? -2.048 -8.510 4.574 1.00 95.31 75 LEU A C 1
ATOM 571 O O . LEU A 1 75 ? -1.796 -8.645 3.382 1.00 95.31 75 LEU A O 1
ATOM 575 N N . ILE A 1 76 ? -1.604 -7.483 5.303 1.00 94.38 76 ILE A N 1
ATOM 576 C CA . ILE A 1 76 ? -0.733 -6.421 4.784 1.00 94.38 76 ILE A CA 1
ATOM 577 C C . ILE A 1 76 ? 0.677 -6.630 5.338 1.00 94.38 76 ILE A C 1
ATOM 579 O O . ILE A 1 76 ? 0.894 -6.596 6.556 1.00 94.38 76 ILE A O 1
ATOM 583 N N . GLU A 1 77 ? 1.650 -6.833 4.455 1.00 93.50 77 GLU A N 1
ATOM 584 C CA . GLU A 1 77 ? 3.046 -6.989 4.842 1.00 93.50 77 GLU A CA 1
ATOM 585 C C . GLU A 1 77 ? 3.719 -5.643 5.145 1.00 93.50 77 GLU A C 1
ATOM 587 O O . GLU A 1 77 ? 3.360 -4.562 4.666 1.00 93.50 77 GLU A O 1
ATOM 592 N N . LYS A 1 78 ? 4.774 -5.694 5.963 1.00 91.31 78 LYS A N 1
ATOM 593 C CA . LYS A 1 78 ? 5.540 -4.500 6.321 1.00 91.31 78 LYS A CA 1
ATOM 594 C C . LYS A 1 78 ? 6.177 -3.872 5.074 1.00 91.31 78 LYS A C 1
ATOM 596 O O . LYS A 1 78 ? 7.088 -4.445 4.484 1.00 91.31 78 LYS A O 1
ATOM 601 N N . GLY A 1 79 ? 5.799 -2.627 4.781 1.00 86.62 79 GLY A N 1
ATOM 602 C CA . GLY A 1 79 ? 6.333 -1.846 3.656 1.00 86.62 79 GLY A CA 1
ATOM 603 C C . GLY A 1 79 ? 5.455 -1.874 2.400 1.00 86.62 79 GLY A C 1
ATOM 604 O O . GLY A 1 79 ? 5.787 -1.213 1.409 1.00 86.62 79 GLY A O 1
ATOM 605 N N . GLU A 1 80 ? 4.332 -2.591 2.439 1.00 90.38 80 GLU A N 1
ATOM 606 C CA . GLU A 1 80 ? 3.313 -2.518 1.398 1.00 90.38 80 GLU A CA 1
ATOM 607 C C . GLU A 1 80 ? 2.582 -1.170 1.401 1.00 90.38 80 GLU A C 1
ATOM 609 O O . GLU A 1 80 ? 2.564 -0.438 2.391 1.00 90.38 80 GLU A O 1
ATOM 614 N N . PHE A 1 81 ? 2.034 -0.814 0.240 1.00 90.50 81 PHE A N 1
ATOM 615 C CA . PHE A 1 81 ? 1.247 0.403 0.060 1.00 90.50 81 PHE A CA 1
ATOM 616 C C . PHE A 1 81 ? -0.225 0.075 0.276 1.00 90.50 81 PHE A C 1
ATOM 618 O O . PHE A 1 81 ? -0.698 -0.928 -0.251 1.00 90.50 81 PHE A O 1
ATOM 625 N N . VAL A 1 82 ? -0.917 0.908 1.053 1.00 92.81 82 VAL A N 1
ATOM 626 C CA . VAL A 1 82 ? -2.287 0.636 1.504 1.00 92.81 82 VAL A CA 1
ATOM 627 C C . VAL A 1 82 ? -3.301 1.426 0.684 1.00 92.81 82 VAL A C 1
ATOM 629 O O . VAL A 1 82 ? -4.119 0.818 0.007 1.00 92.81 82 VAL A O 1
ATOM 632 N N . ALA A 1 83 ? -3.255 2.754 0.731 1.00 79.12 83 ALA A N 1
ATOM 633 C CA . ALA A 1 83 ? -4.088 3.660 -0.057 1.00 79.12 83 ALA A CA 1
ATOM 634 C C . ALA A 1 83 ? -3.541 5.084 0.084 1.00 79.12 83 ALA A C 1
ATOM 636 O O . ALA A 1 83 ? -3.002 5.387 1.178 1.00 79.12 83 ALA A O 1
#

Radius of gyration: 17.32 Å; Cα contacts (8 Å, |Δi|>4): 69; chains: 1; bounding box: 54×23×39 Å

Foldseek 3Di:
DDDDDDDDDDDPDDDDDDPQVVVLVVCVVVVHADDACRGPCHPVRPRCCVVVVPAFDWDWDQDPPPGIDTDGPDDDDPPDDHD

InterPro domains:
  IPR046341 SET domain superfamily [G3DSA:2.170.270.10] (7-83)
  IPR046341 SET domain superfamily [SSF82199] (28-82)